Protein AF-A0A379TI03-F1 (afdb_monomer)

Nearest PDB structures (foldseek):
  2jfn-assembly1_A  TM=1.010E+00  e=2.837E-07  Escherichia coli
  4phc-assembly2_D  TM=3.513E-01  e=2.859E+00  Homo sapiens

Structure (mmCIF, N/CA/C/O backbone):
data_AF-A0A379TI03-F1
#
_entry.id   AF-A0A379TI03-F1
#
loop_
_atom_site.group_PDB
_atom_site.id
_atom_site.type_symbol
_atom_site.label_atom_id
_atom_site.label_alt_id
_atom_site.label_comp_id
_atom_site.label_asym_id
_atom_site.label_entity_id
_atom_site.label_seq_id
_atom_site.pdbx_PDB_ins_code
_atom_site.Cartn_x
_atom_site.Cartn_y
_atom_site.Cartn_z
_atom_site.occupancy
_atom_site.B_iso_or_equiv
_atom_site.auth_seq_id
_atom_site.auth_comp_id
_atom_site.auth_asym_id
_atom_site.auth_atom_id
_atom_site.pdbx_PDB_model_num
ATOM 1 N N . MET A 1 1 ? 4.217 18.701 -12.763 1.00 83.94 1 MET A N 1
ATOM 2 C CA . MET A 1 1 ? 5.283 17.689 -12.894 1.00 83.94 1 MET A CA 1
ATOM 3 C C . MET A 1 1 ? 5.484 17.089 -11.516 1.00 83.94 1 MET A C 1
ATOM 5 O O . MET A 1 1 ? 5.726 17.858 -10.596 1.00 83.94 1 MET A O 1
ATOM 9 N N . ASP A 1 2 ? 5.305 15.780 -11.359 1.00 95.62 2 ASP A N 1
ATOM 10 C CA . ASP A 1 2 ? 5.562 15.049 -10.112 1.00 95.62 2 ASP A CA 1
ATOM 11 C C . ASP A 1 2 ? 6.695 14.025 -10.302 1.00 95.62 2 ASP A C 1
ATOM 13 O O . ASP A 1 2 ? 7.215 13.838 -11.405 1.00 95.62 2 ASP A O 1
ATOM 17 N N . SER A 1 3 ? 7.113 13.395 -9.208 1.00 97.00 3 SER A N 1
ATOM 18 C CA . SER A 1 3 ? 8.233 12.455 -9.171 1.00 97.00 3 SER A CA 1
ATOM 19 C C . SER A 1 3 ? 7.834 10.987 -9.370 1.00 97.00 3 SER A C 1
ATOM 21 O O . SER A 1 3 ? 8.722 10.135 -9.397 1.00 97.00 3 SER A O 1
ATOM 23 N N . GLY A 1 4 ? 6.550 10.652 -9.539 1.00 97.25 4 GLY A N 1
ATOM 24 C CA . GLY A 1 4 ? 6.047 9.277 -9.447 1.00 97.25 4 GLY A CA 1
ATOM 25 C C . GLY A 1 4 ? 6.734 8.308 -10.409 1.00 97.25 4 GLY A C 1
ATOM 26 O O . GLY A 1 4 ? 7.260 7.273 -9.998 1.00 97.25 4 GLY A O 1
ATOM 27 N N . ALA A 1 5 ? 6.836 8.680 -11.687 1.00 97.62 5 ALA A N 1
ATOM 28 C CA . ALA A 1 5 ? 7.500 7.843 -12.687 1.00 97.62 5 ALA A CA 1
ATOM 29 C C . ALA A 1 5 ? 9.019 7.714 -12.455 1.00 97.62 5 ALA A C 1
ATOM 31 O O . ALA A 1 5 ? 9.614 6.692 -12.799 1.00 97.62 5 ALA A O 1
ATOM 32 N N . ALA A 1 6 ? 9.661 8.740 -11.886 1.00 98.12 6 ALA A N 1
ATOM 33 C CA . ALA A 1 6 ? 11.083 8.687 -11.554 1.00 98.12 6 ALA A CA 1
ATOM 34 C C . ALA A 1 6 ? 11.344 7.751 -10.361 1.00 98.12 6 ALA A C 1
ATOM 36 O O . ALA A 1 6 ? 12.292 6.968 -10.409 1.00 98.12 6 ALA A O 1
ATOM 37 N N . ILE A 1 7 ? 10.471 7.774 -9.347 1.00 98.25 7 ILE A N 1
ATOM 38 C CA . ILE A 1 7 ? 10.530 6.870 -8.190 1.00 98.25 7 ILE A CA 1
ATOM 39 C C . ILE A 1 7 ? 10.336 5.419 -8.642 1.00 98.25 7 ILE A C 1
ATOM 41 O O . ILE A 1 7 ? 11.169 4.580 -8.318 1.00 98.25 7 ILE A O 1
ATOM 45 N N . ALA A 1 8 ? 9.320 5.131 -9.465 1.00 98.19 8 ALA A N 1
ATOM 46 C CA . ALA A 1 8 ? 9.060 3.772 -9.950 1.00 98.19 8 ALA A CA 1
ATOM 47 C C . ALA A 1 8 ? 10.267 3.161 -10.689 1.00 98.19 8 ALA A C 1
ATOM 49 O O . ALA A 1 8 ? 10.646 2.021 -10.422 1.00 98.19 8 ALA A O 1
ATOM 50 N N . ARG A 1 9 ? 10.929 3.935 -11.566 1.00 98.38 9 ARG A N 1
ATOM 51 C CA . ARG A 1 9 ? 12.154 3.483 -12.253 1.00 98.38 9 ARG A CA 1
ATOM 52 C C . ARG A 1 9 ? 13.303 3.221 -11.285 1.00 98.38 9 ARG A C 1
ATOM 54 O O . ARG A 1 9 ? 14.045 2.261 -11.473 1.00 98.38 9 ARG A O 1
ATOM 61 N N . ARG A 1 10 ? 13.458 4.057 -10.253 1.00 98.38 10 ARG A N 1
ATOM 62 C CA . ARG A 1 10 ? 14.498 3.847 -9.242 1.00 98.38 10 ARG A CA 1
ATOM 63 C C . ARG A 1 10 ? 14.223 2.593 -8.411 1.00 98.38 10 ARG A C 1
ATOM 65 O O . ARG A 1 10 ? 15.162 1.842 -8.178 1.00 98.38 10 ARG A O 1
ATOM 72 N N . THR A 1 11 ? 12.973 2.340 -8.019 1.00 98.44 11 THR A N 1
ATOM 73 C CA . THR A 1 11 ? 12.583 1.115 -7.302 1.00 98.44 11 THR A CA 1
ATOM 74 C C . THR A 1 11 ? 12.874 -0.135 -8.128 1.00 98.44 11 THR A C 1
ATOM 76 O O . THR A 1 11 ? 13.494 -1.053 -7.605 1.00 98.44 11 THR A O 1
ATOM 79 N N . ALA A 1 12 ? 12.507 -0.157 -9.416 1.00 98.50 12 ALA A N 1
ATOM 80 C CA . ALA A 1 12 ? 12.809 -1.286 -10.303 1.00 98.50 12 ALA A CA 1
ATOM 81 C C . ALA A 1 12 ? 14.319 -1.562 -10.383 1.00 98.50 12 ALA A C 1
ATOM 83 O O . ALA A 1 12 ? 14.759 -2.686 -10.166 1.00 98.50 12 ALA A O 1
ATOM 84 N N . TRP A 1 13 ? 15.122 -0.512 -10.584 1.00 98.56 13 TRP A N 1
ATOM 85 C CA . TRP A 1 13 ? 16.576 -0.648 -10.627 1.00 98.56 13 TRP A CA 1
ATOM 86 C C . TRP A 1 13 ? 17.152 -1.180 -9.302 1.00 98.56 13 TRP A C 1
ATOM 88 O O . TRP A 1 13 ? 18.024 -2.043 -9.322 1.00 98.56 13 TRP A O 1
ATOM 98 N N . LEU A 1 14 ? 16.658 -0.713 -8.148 1.00 98.56 14 LEU A N 1
ATOM 99 C CA . LEU A 1 14 ? 17.109 -1.194 -6.834 1.00 98.56 14 LEU A CA 1
ATOM 100 C C . LEU A 1 14 ? 16.769 -2.671 -6.605 1.00 98.56 14 LEU A C 1
ATOM 102 O O . LEU A 1 14 ? 17.608 -3.402 -6.089 1.00 98.56 14 LEU A O 1
ATOM 106 N N . LEU A 1 15 ? 15.573 -3.112 -7.009 1.00 98.19 15 LEU A N 1
ATOM 107 C CA . LEU A 1 15 ? 15.163 -4.517 -6.907 1.00 98.19 15 LEU A CA 1
ATOM 108 C C . LEU A 1 15 ? 16.053 -5.446 -7.746 1.00 98.19 15 LEU A C 1
ATOM 110 O O . LEU A 1 15 ? 16.306 -6.571 -7.335 1.00 98.19 15 LEU A O 1
ATOM 114 N N . GLU A 1 16 ? 16.542 -4.974 -8.894 1.00 98.06 16 GLU A N 1
ATOM 115 C CA . GLU A 1 16 ? 17.411 -5.749 -9.787 1.00 98.06 16 GLU A CA 1
ATOM 116 C C . GLU A 1 16 ? 18.879 -5.810 -9.326 1.00 98.06 16 GLU A C 1
ATOM 118 O O . GLU A 1 16 ? 19.568 -6.779 -9.643 1.00 98.06 16 GLU A O 1
ATOM 123 N N . HIS A 1 17 ? 19.375 -4.790 -8.611 1.00 98.12 17 HIS A N 1
ATOM 124 C CA . HIS A 1 17 ? 20.821 -4.607 -8.395 1.00 98.12 17 HIS A CA 1
ATOM 125 C C . HIS A 1 17 ? 21.266 -4.554 -6.926 1.00 98.12 17 HIS A C 1
ATOM 127 O O . HIS A 1 17 ? 22.416 -4.883 -6.643 1.00 98.12 17 HIS A O 1
ATOM 133 N N . GLU A 1 18 ? 20.412 -4.110 -5.998 1.00 98.00 18 GLU A N 1
ATOM 134 C CA . GLU A 1 18 ? 20.824 -3.795 -4.617 1.00 98.00 18 GLU A CA 1
ATOM 135 C C . GLU A 1 18 ? 19.963 -4.465 -3.534 1.00 98.00 18 GLU A C 1
ATOM 137 O O . GLU A 1 18 ? 20.445 -4.678 -2.421 1.00 98.00 18 GLU A O 1
ATOM 142 N N . ALA A 1 19 ? 18.697 -4.784 -3.816 1.00 97.44 19 ALA A N 1
ATOM 143 C CA . ALA A 1 19 ? 17.793 -5.336 -2.813 1.00 97.44 19 ALA A CA 1
ATOM 144 C C . ALA A 1 19 ? 18.181 -6.777 -2.411 1.00 97.44 19 ALA A C 1
ATOM 146 O O . ALA A 1 19 ? 18.557 -7.579 -3.268 1.00 97.44 19 ALA A O 1
ATOM 147 N N . PRO A 1 20 ? 18.063 -7.142 -1.119 1.00 97.06 20 PRO A N 1
ATOM 148 C CA . PRO A 1 20 ? 18.229 -8.526 -0.679 1.00 97.06 20 PRO A CA 1
ATOM 149 C C . PRO A 1 20 ? 17.083 -9.414 -1.198 1.00 97.06 20 PRO A C 1
ATOM 151 O O . PRO A 1 20 ? 16.003 -8.915 -1.515 1.00 97.06 20 PRO A O 1
ATOM 154 N N . ASP A 1 21 ? 17.278 -10.739 -1.215 1.00 97.00 21 ASP A N 1
ATOM 155 C CA . ASP A 1 21 ? 16.209 -11.697 -1.554 1.00 97.00 21 ASP A CA 1
ATOM 156 C C . ASP A 1 21 ? 15.198 -11.827 -0.399 1.00 97.00 21 ASP A C 1
ATOM 158 O O . ASP A 1 21 ? 15.217 -12.783 0.377 1.00 97.00 21 ASP A O 1
ATOM 162 N N . ALA A 1 22 ? 14.332 -10.824 -0.260 1.00 97.38 22 ALA A N 1
ATOM 163 C CA . ALA A 1 22 ? 13.237 -10.783 0.698 1.00 97.38 22 ALA A CA 1
ATOM 164 C C . ALA A 1 22 ? 11.899 -10.771 -0.053 1.00 97.38 22 ALA A C 1
ATOM 166 O O . ALA A 1 22 ? 11.574 -9.816 -0.757 1.00 97.38 22 ALA A O 1
ATOM 167 N N . LYS A 1 23 ? 11.116 -11.841 0.102 1.00 97.31 23 LYS A N 1
ATOM 168 C CA . LYS A 1 23 ? 9.828 -12.040 -0.576 1.00 97.31 23 LYS A CA 1
ATOM 169 C C . LYS A 1 23 ? 8.837 -12.742 0.346 1.00 97.31 23 LYS A C 1
ATOM 171 O O . LYS A 1 23 ? 9.233 -13.587 1.145 1.00 97.31 23 LYS A O 1
ATOM 176 N N . SER A 1 24 ? 7.561 -12.403 0.204 1.00 97.44 24 SER A N 1
ATOM 177 C CA . SER A 1 24 ? 6.440 -13.082 0.857 1.00 97.44 24 SER A CA 1
ATOM 178 C C . SER A 1 24 ? 5.379 -13.432 -0.185 1.00 97.44 24 SER A C 1
ATOM 180 O O . SER A 1 24 ? 5.302 -12.800 -1.239 1.00 97.44 24 SER A O 1
ATOM 182 N N . THR A 1 25 ? 4.589 -14.461 0.109 1.00 98.06 25 THR A N 1
ATOM 183 C CA . THR A 1 25 ? 3.389 -14.840 -0.650 1.00 98.06 25 THR A CA 1
ATOM 184 C C . THR A 1 25 ? 2.106 -14.267 -0.049 1.00 98.06 25 THR A C 1
ATO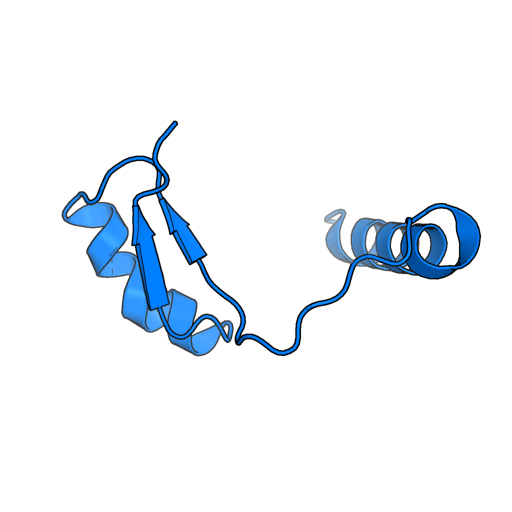M 186 O O . THR A 1 25 ? 1.031 -14.516 -0.588 1.00 98.06 25 THR A O 1
ATOM 189 N N . ASP A 1 26 ? 2.204 -13.546 1.069 1.00 97.94 26 ASP A N 1
ATOM 190 C CA . ASP A 1 26 ? 1.060 -12.903 1.712 1.00 97.94 26 ASP A CA 1
ATOM 191 C C . ASP A 1 26 ? 0.493 -11.774 0.838 1.00 97.94 26 ASP A C 1
ATOM 193 O O . ASP A 1 26 ? 1.191 -11.192 0.002 1.00 97.94 26 ASP A O 1
ATOM 197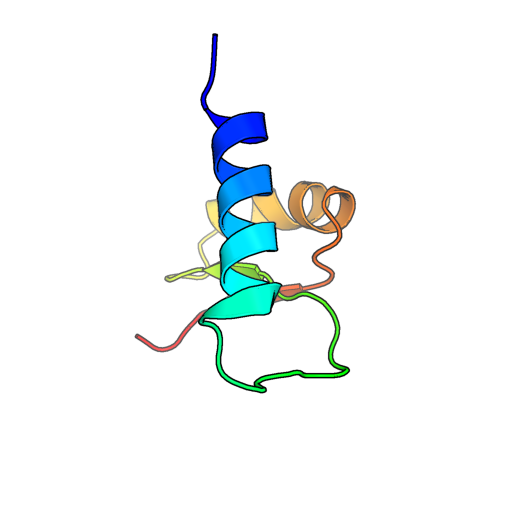 N N . ALA A 1 27 ? -0.784 -11.448 1.040 1.00 97.62 27 ALA A N 1
ATOM 198 C CA . ALA A 1 27 ? -1.419 -10.317 0.373 1.00 97.62 27 ALA A CA 1
ATOM 199 C C . ALA A 1 27 ? -0.815 -8.973 0.825 1.00 97.62 27 ALA A C 1
ATOM 201 O O . ALA A 1 27 ? -0.248 -8.850 1.913 1.00 97.62 27 ALA A O 1
ATOM 202 N N . ASN A 1 28 ? -0.977 -7.933 0.000 1.00 97.88 28 ASN A N 1
ATOM 203 C CA . ASN A 1 28 ? -0.562 -6.583 0.378 1.00 97.88 28 ASN A CA 1
ATOM 204 C C . ASN A 1 28 ? -1.358 -6.100 1.599 1.00 97.88 28 ASN A C 1
ATOM 206 O O . ASN A 1 28 ? -2.590 -6.137 1.608 1.00 97.88 28 ASN A O 1
ATOM 210 N N . ILE A 1 29 ? -0.645 -5.561 2.586 1.00 97.81 29 ILE A N 1
ATOM 211 C CA . ILE A 1 29 ? -1.207 -5.070 3.844 1.00 97.81 29 ILE A CA 1
ATOM 212 C C . ILE A 1 29 ? -0.953 -3.571 4.019 1.00 97.81 29 ILE A C 1
ATOM 214 O O . ILE A 1 29 ? 0.126 -3.068 3.696 1.00 97.81 29 ILE A O 1
ATOM 218 N N . ALA A 1 30 ? -1.950 -2.847 4.534 1.00 98.44 30 ALA A N 1
ATOM 219 C CA . ALA A 1 30 ? -1.787 -1.469 4.977 1.00 98.44 30 ALA A CA 1
ATOM 220 C C . ALA A 1 30 ? -1.606 -1.416 6.499 1.00 98.44 30 ALA A C 1
ATOM 222 O O . ALA A 1 30 ? -2.304 -2.099 7.248 1.00 98.44 30 ALA A O 1
ATOM 223 N N . TYR A 1 31 ? -0.713 -0.544 6.964 1.00 98.25 31 TYR A N 1
ATOM 224 C CA . TYR A 1 31 ? -0.495 -0.302 8.388 1.00 98.25 31 TYR A CA 1
ATOM 225 C C . TYR A 1 31 ? -0.835 1.136 8.780 1.00 98.25 31 TYR A C 1
ATOM 227 O O . TYR A 1 31 ? -0.591 2.083 8.031 1.00 98.25 31 TYR A O 1
ATOM 235 N N . CYS A 1 32 ? -1.348 1.303 9.998 1.00 97.94 32 CYS A N 1
ATOM 236 C CA . CYS A 1 32 ? -1.512 2.588 10.672 1.00 97.94 32 CYS A CA 1
ATOM 237 C C . CYS A 1 32 ? -0.833 2.570 12.049 1.00 97.94 32 CYS A C 1
ATOM 239 O O . CYS A 1 32 ? -0.708 1.524 12.681 1.00 97.94 32 CYS A O 1
ATOM 241 N N . MET A 1 33 ? -0.422 3.737 12.551 1.00 97.69 33 MET A N 1
ATOM 242 C CA . MET A 1 33 ? 0.189 3.842 13.891 1.00 97.69 33 MET A CA 1
ATOM 243 C C . MET A 1 33 ? -0.858 3.785 15.014 1.00 97.69 33 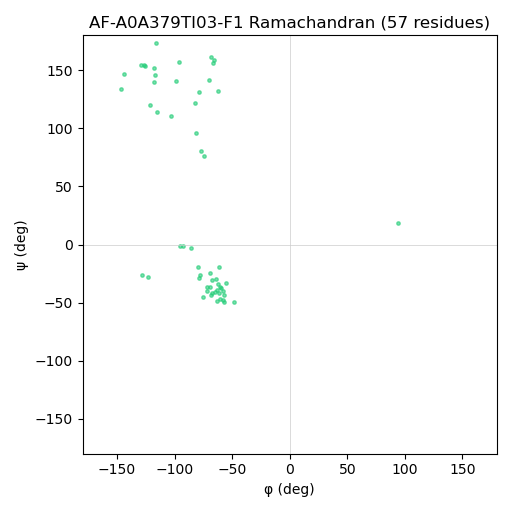MET A C 1
ATOM 245 O O . MET A 1 33 ? -0.584 3.385 16.144 1.00 97.69 33 MET A O 1
ATOM 249 N N . ALA A 1 34 ? -2.090 4.182 14.701 1.00 97.50 34 ALA A N 1
ATOM 250 C CA . ALA A 1 34 ? -3.216 4.145 15.614 1.00 97.50 34 ALA A CA 1
ATOM 251 C C . A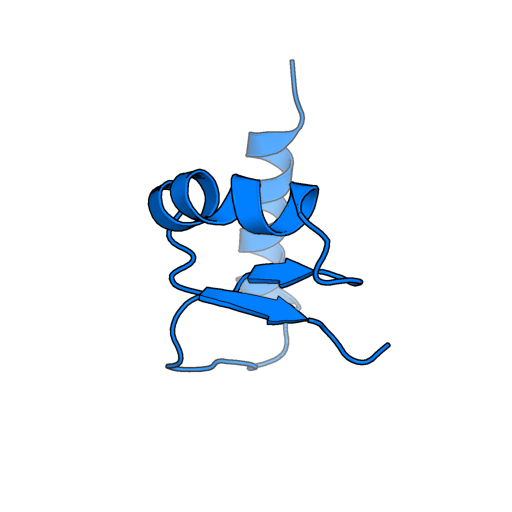LA A 1 34 ? -4.496 3.847 14.836 1.00 97.50 34 ALA A C 1
ATOM 253 O O . ALA A 1 34 ? -4.768 4.484 13.814 1.00 97.50 34 ALA A O 1
ATOM 254 N N . MET A 1 35 ? -5.296 2.919 15.363 1.00 97.69 35 MET A N 1
ATOM 255 C CA . MET A 1 35 ? -6.620 2.611 14.831 1.00 97.69 35 MET A CA 1
ATOM 256 C C . MET A 1 35 ? -7.600 3.704 15.262 1.00 97.69 35 MET A C 1
ATOM 258 O O . MET A 1 35 ? -8.266 3.611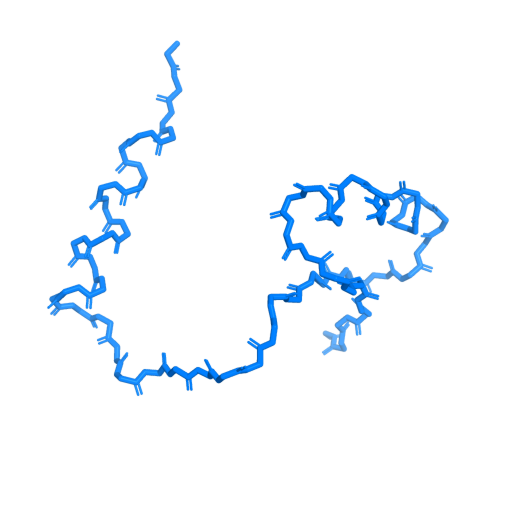 16.289 1.00 97.69 35 MET A O 1
ATOM 262 N N . THR A 1 36 ? -7.568 4.815 14.531 1.00 98.19 36 THR A N 1
ATOM 263 C CA . THR A 1 36 ? -8.461 5.958 14.737 1.00 98.19 36 THR A CA 1
ATOM 264 C C . THR A 1 36 ? -9.648 5.872 13.779 1.00 98.19 36 THR A C 1
ATOM 266 O O . THR A 1 36 ? -9.496 5.313 12.691 1.00 98.19 36 THR A O 1
ATOM 269 N N . PRO A 1 37 ? -10.787 6.520 14.085 1.00 98.19 37 PRO A N 1
ATOM 270 C CA . PRO A 1 37 ? -11.921 6.561 13.160 1.00 98.19 37 PRO A CA 1
ATOM 271 C C . PRO A 1 37 ? -11.556 7.110 11.772 1.00 98.19 37 PRO A C 1
ATOM 273 O O . PRO A 1 37 ? -12.100 6.672 10.765 1.00 98.19 37 PRO A O 1
ATOM 276 N N . GLY A 1 38 ? -10.609 8.054 11.698 1.00 98.25 38 GLY A N 1
ATOM 277 C CA . GLY A 1 38 ? -10.117 8.580 10.423 1.00 98.25 38 GLY A CA 1
ATOM 278 C C . GLY A 1 38 ? -9.303 7.559 9.621 1.00 98.25 38 GLY A C 1
ATOM 279 O O . GLY A 1 38 ? -9.422 7.522 8.402 1.00 98.25 38 GLY A O 1
ATOM 280 N N . ALA A 1 39 ? -8.514 6.709 10.286 1.00 98.19 39 ALA A N 1
ATOM 281 C CA . ALA A 1 39 ? -7.773 5.633 9.625 1.00 98.19 39 ALA A CA 1
ATOM 282 C C . ALA A 1 39 ? -8.724 4.551 9.090 1.00 98.19 39 ALA A C 1
ATOM 284 O O . ALA A 1 39 ? -8.597 4.137 7.941 1.00 98.19 39 ALA A O 1
ATOM 285 N N . GLU A 1 40 ? -9.722 4.158 9.883 1.00 97.88 40 GLU A N 1
ATOM 286 C CA . GLU A 1 40 ? -10.742 3.182 9.477 1.00 97.88 40 GLU A CA 1
ATOM 287 C C . GLU A 1 40 ? -11.533 3.647 8.244 1.00 97.88 40 GLU A C 1
ATOM 289 O O . GLU A 1 40 ? -11.804 2.854 7.342 1.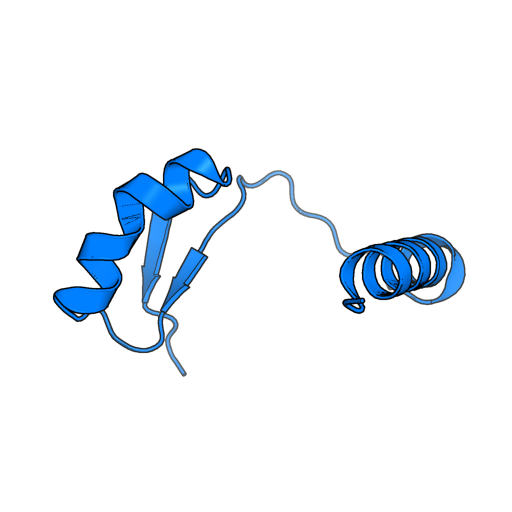00 97.88 40 GLU A O 1
ATOM 294 N N . GLN A 1 41 ? -11.832 4.948 8.141 1.00 98.50 41 GLN A N 1
ATOM 295 C CA . GLN A 1 41 ? -12.506 5.536 6.974 1.00 98.50 41 GLN A CA 1
ATOM 296 C C . GLN A 1 41 ? -11.713 5.398 5.664 1.00 98.50 41 GLN A C 1
ATOM 298 O O . GLN A 1 41 ? -12.304 5.495 4.586 1.00 98.50 41 GLN A O 1
ATOM 303 N N . LEU A 1 42 ? -10.398 5.157 5.723 1.00 98.38 42 LEU A N 1
ATOM 304 C CA . LEU A 1 42 ? -9.568 4.956 4.533 1.00 98.38 42 LEU A CA 1
ATOM 305 C C . LEU A 1 42 ? -9.678 3.541 3.960 1.00 98.38 42 LEU A C 1
ATOM 307 O O . LEU A 1 42 ? -9.358 3.355 2.786 1.00 98.38 42 LEU A O 1
ATOM 311 N N . LEU A 1 43 ? -10.150 2.560 4.736 1.00 98.12 43 LEU A N 1
ATOM 312 C CA . LEU A 1 43 ? -10.225 1.156 4.322 1.00 98.12 43 LEU A CA 1
ATOM 313 C C . LEU A 1 43 ? -10.863 0.932 2.934 1.00 98.12 43 LEU A C 1
ATOM 315 O O . LEU A 1 43 ? -10.225 0.278 2.110 1.00 98.12 43 LEU A O 1
ATOM 319 N N . PRO A 1 44 ? -12.043 1.494 2.591 1.00 98.31 44 PRO A N 1
ATOM 320 C CA . PRO A 1 44 ? -12.633 1.277 1.266 1.00 98.31 44 PRO A CA 1
ATOM 321 C C . PRO A 1 44 ? -11.779 1.845 0.124 1.00 98.31 44 PRO A C 1
ATOM 323 O O . PRO A 1 44 ? -11.806 1.332 -0.994 1.00 98.31 44 PRO A O 1
ATOM 326 N N . VAL A 1 45 ? -11.012 2.909 0.377 1.00 98.56 45 VAL A N 1
ATOM 327 C CA . VAL A 1 45 ? -10.077 3.455 -0.614 1.00 98.56 45 VAL A CA 1
ATOM 328 C C . VAL A 1 45 ? -8.852 2.551 -0.723 1.00 98.56 45 VAL A C 1
ATOM 330 O O . VAL A 1 45 ? -8.471 2.200 -1.833 1.00 98.56 45 VAL A O 1
ATOM 333 N N . LEU A 1 46 ? -8.278 2.111 0.398 1.00 98.50 46 LEU A N 1
ATOM 334 C CA . LEU A 1 46 ? -7.129 1.200 0.435 1.00 98.50 46 LEU A CA 1
ATOM 335 C C . LEU A 1 46 ? -7.413 -0.125 -0.289 1.00 98.50 46 LEU A C 1
A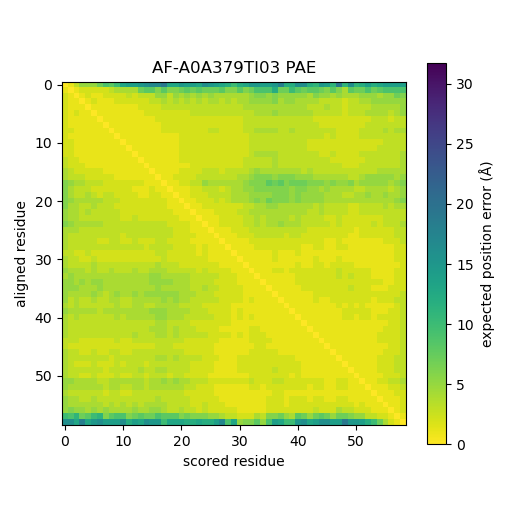TOM 337 O O . LEU A 1 46 ? -6.588 -0.572 -1.086 1.00 98.50 46 LEU A O 1
ATOM 341 N N . GLN A 1 47 ? -8.616 -0.676 -0.128 1.00 98.25 47 GLN A N 1
ATOM 342 C CA . GLN A 1 47 ? -9.062 -1.867 -0.856 1.00 98.25 47 GLN A CA 1
ATOM 343 C C . GLN A 1 47 ? -9.080 -1.653 -2.375 1.00 98.25 47 GLN A C 1
ATOM 345 O O . GLN A 1 47 ? -8.674 -2.536 -3.127 1.00 98.25 47 GLN A O 1
ATOM 350 N N . ARG A 1 48 ? -9.445 -0.455 -2.855 1.00 98.31 48 ARG A N 1
ATOM 351 C CA . ARG A 1 48 ? -9.354 -0.107 -4.288 1.00 98.31 48 ARG A CA 1
ATOM 352 C C . ARG A 1 48 ? -7.914 0.029 -4.788 1.00 98.31 48 ARG A C 1
ATOM 354 O O . ARG A 1 48 ? -7.688 -0.121 -5.984 1.00 98.31 48 ARG A O 1
ATOM 361 N N . TYR A 1 49 ? -6.965 0.321 -3.900 1.00 97.94 49 TYR A N 1
ATOM 362 C CA . TYR A 1 49 ? -5.529 0.346 -4.197 1.00 97.94 49 TYR A CA 1
ATOM 363 C C . TYR A 1 49 ? -4.863 -1.036 -4.077 1.00 97.94 49 TYR A C 1
ATOM 365 O O . TYR A 1 49 ? -3.680 -1.156 -4.385 1.00 97.94 49 TYR A O 1
ATOM 373 N N . GLY A 1 50 ? -5.609 -2.072 -3.679 1.00 98.00 50 GLY A N 1
ATOM 374 C CA . GLY A 1 50 ? -5.115 -3.446 -3.579 1.00 98.00 50 GLY A CA 1
ATOM 375 C C . GLY A 1 50 ? -4.605 -3.849 -2.195 1.00 98.00 50 GLY A C 1
ATOM 376 O O . GLY A 1 50 ? -3.873 -4.829 -2.109 1.00 98.00 50 GLY A O 1
ATOM 377 N N . PHE A 1 51 ? -4.968 -3.121 -1.134 1.00 98.44 51 PHE A N 1
ATOM 378 C CA . PHE A 1 51 ? -4.700 -3.501 0.257 1.00 98.44 51 PHE A CA 1
ATOM 379 C C . PHE A 1 51 ? -5.973 -4.052 0.901 1.00 98.44 51 PHE A C 1
ATOM 381 O O . PHE A 1 51 ? -6.929 -3.310 1.123 1.00 98.44 51 PHE A O 1
ATOM 388 N N . GLU A 1 52 ? -6.002 -5.350 1.192 1.00 96.69 52 GLU A N 1
ATOM 389 C CA . GLU A 1 52 ? -7.217 -6.024 1.675 1.00 96.69 52 GLU A CA 1
ATOM 390 C C . GLU A 1 52 ? -7.571 -5.631 3.114 1.00 96.69 52 GLU A C 1
ATOM 392 O O . GLU A 1 52 ? -8.750 -5.469 3.453 1.00 96.69 52 GLU A O 1
ATOM 397 N N . THR A 1 53 ? -6.541 -5.441 3.941 1.00 97.75 53 THR A N 1
ATOM 398 C CA . THR A 1 53 ? -6.650 -5.195 5.378 1.00 97.75 53 THR A CA 1
ATOM 399 C C . THR A 1 53 ? -5.893 -3.938 5.808 1.00 97.75 53 THR A C 1
ATOM 401 O O . THR A 1 53 ? -4.933 -3.498 5.167 1.00 97.75 53 THR A O 1
ATOM 404 N N . LEU A 1 54 ? -6.350 -3.360 6.923 1.00 98.44 54 LEU A N 1
ATOM 405 C CA . LEU A 1 54 ? -5.681 -2.282 7.644 1.00 98.44 54 LEU A CA 1
ATOM 406 C C . LEU A 1 54 ? -5.396 -2.744 9.074 1.00 98.44 54 LEU A C 1
ATOM 408 O O . LEU A 1 54 ? -6.326 -3.029 9.828 1.00 98.44 54 LEU A O 1
ATOM 412 N N . GLU A 1 55 ? -4.124 -2.768 9.460 1.00 98.25 55 GLU A N 1
ATOM 413 C CA . GLU A 1 55 ? -3.692 -3.200 10.790 1.00 98.25 55 GLU A CA 1
ATOM 414 C C . GLU A 1 55 ? -2.996 -2.078 11.567 1.00 98.25 55 GLU A C 1
ATOM 416 O O . GLU A 1 55 ? -2.383 -1.169 11.000 1.00 98.25 55 GLU A O 1
ATOM 421 N N . LYS A 1 56 ? -3.084 -2.129 12.901 1.00 98.00 56 LYS A N 1
ATOM 422 C CA . LYS A 1 56 ? -2.300 -1.244 13.767 1.00 98.00 56 LYS A CA 1
ATOM 423 C C . LYS A 1 56 ? -0.902 -1.835 13.944 1.00 98.00 56 LYS A C 1
ATOM 425 O O . LYS A 1 56 ? -0.767 -2.929 14.484 1.00 98.00 56 LYS A O 1
ATOM 430 N N . LEU A 1 57 ? 0.126 -1.081 13.568 1.00 97.75 57 LEU A N 1
ATOM 431 C CA . LEU A 1 57 ? 1.516 -1.457 13.802 1.00 97.75 57 LEU A CA 1
ATOM 432 C C . LEU A 1 57 ? 1.908 -1.176 15.262 1.00 97.75 57 LEU A C 1
ATOM 434 O O . LEU A 1 57 ? 1.648 -0.088 15.782 1.00 97.75 57 LEU A O 1
ATOM 438 N N . ALA A 1 58 ? 2.527 -2.152 15.927 1.00 93.62 58 ALA A N 1
ATOM 439 C CA . ALA A 1 58 ? 3.107 -1.974 17.256 1.00 93.62 58 ALA A CA 1
ATOM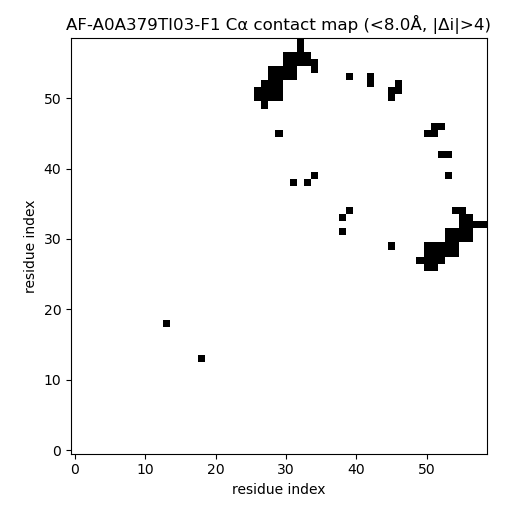 440 C C . ALA A 1 58 ? 4.489 -1.318 17.120 1.00 93.62 58 ALA A C 1
ATOM 442 O O . ALA A 1 58 ? 5.473 -2.002 16.838 1.00 93.62 58 ALA A O 1
ATOM 443 N N . VAL A 1 59 ? 4.525 0.008 17.264 1.00 81.88 59 VAL A N 1
ATOM 444 C CA . VAL A 1 59 ? 5.740 0.841 17.232 1.00 81.88 59 VAL A CA 1
ATOM 445 C C . VAL A 1 59 ? 6.113 1.278 18.638 1.00 81.88 59 VAL A C 1
ATOM 447 O O . VAL A 1 59 ? 5.176 1.577 19.416 1.00 81.88 59 VAL A O 1
#

Solvent-accessible surface area (backbone atoms only — not comparable to full-atom values): 3890 Å² total; per-residue (Å²): 140,82,61,64,72,61,51,55,54,51,52,54,52,37,63,77,75,70,55,74,101,7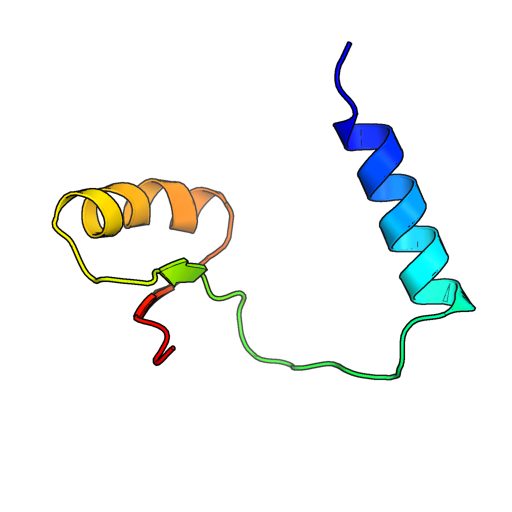7,87,79,91,70,79,54,73,40,75,36,83,58,90,40,76,73,57,60,69,42,46,76,57,39,40,77,75,60,22,83,49,79,44,66,50,92,125

Mean predicted aligned error: 2.89 Å

Radius of gyration: 14.9 Å; Cα contacts (8 Å, |Δi|>4): 44; chains: 1; bounding box: 34×32×30 Å

Organism: NCBI:txid59203

Foldseek 3Di:
DDCVVVVVVVVVVCVVPPDDPDDDPDFAAAEDQDPDPVQVVCQVVVVVVRHNYYYHDDD

Secondary structure (DSSP, 8-state):
--SHHHHHHHHHHHHHHT--S----SPPEEEESS--HHHHTTHHHHHHTT--EEEE---

Sequence (59 aa):
MDSGAAIARRTAWLLEHEAPDAKSTDANIAYCMAMTPGAEQLLPVLQRYGFETLEKLAV

InterPro domains:
  IPR001920 Asp/Glu racemase [G3DSA:3.40.50.1860] (1-59)

pLDDT: mean 97.36, std 2.82, range [81.88, 98.56]